Protein AF-A0AAD3CI43-F1 (afdb_monomer_lite)

Sequence (70 aa):
MLQTFLMSQPFASDIQMTAQMDSSITGNFEVTIVELNNKLIHSKRRGMGLMTDSSMNAIAVHIEDALEEL

Radius of gyration: 11.76 Å; chains: 1; bounding box: 26×26×26 Å

Foldseek 3Di:
DLLVVCCPDPCNVQKDKDWDDDVPDPIWMWIFGVVVVRHTQDTVVVVPDDDDPVNSVVSVVSVVVVVVVD

Secondary structure (DSSP, 8-state):
-HHHHHTTSGGGGGEEEEEEEETTEEEEEEEEETTTTTEEEEETTTT-----HHHHHHHHHHHHHHHHT-

Structure (mmCIF, N/CA/C/O backbone):
data_AF-A0AAD3CI43-F1
#
_entry.id   AF-A0AAD3CI43-F1
#
loop_
_atom_site.group_PDB
_atom_site.id
_atom_site.type_symbol
_atom_site.label_atom_id
_atom_site.label_alt_id
_atom_site.label_comp_id
_atom_site.label_asym_id
_atom_site.label_entity_id
_atom_site.label_seq_id
_atom_site.pdbx_PDB_ins_code
_atom_site.Cartn_x
_atom_site.Cartn_y
_atom_site.Cartn_z
_atom_site.occupancy
_atom_site.B_iso_or_equiv
_atom_site.auth_seq_id
_atom_site.auth_comp_id
_atom_site.auth_asym_id
_atom_site.auth_atom_id
_atom_site.pdbx_PDB_model_num
ATOM 1 N N . MET A 1 1 ? 14.454 0.570 -0.378 1.00 76.44 1 MET A N 1
ATOM 2 C CA . MET A 1 1 ? 13.431 -0.374 -0.893 1.00 76.44 1 MET A CA 1
ATOM 3 C C . MET A 1 1 ? 12.069 0.061 -0.365 1.00 76.44 1 MET A C 1
ATOM 5 O O . MET A 1 1 ? 12.038 0.529 0.767 1.00 76.44 1 MET A O 1
ATOM 9 N N . LEU A 1 2 ? 10.981 -0.090 -1.139 1.00 78.06 2 LEU A N 1
ATOM 10 C CA . LEU A 1 2 ? 9.622 0.356 -0.765 1.00 78.06 2 LEU A CA 1
ATOM 11 C C . LEU A 1 2 ? 9.221 -0.076 0.647 1.00 78.06 2 LEU A C 1
ATOM 13 O O . LEU A 1 2 ? 8.756 0.744 1.424 1.00 78.06 2 LEU A O 1
ATOM 17 N N . GLN A 1 3 ? 9.443 -1.348 0.983 1.00 81.75 3 GLN A N 1
ATOM 18 C CA . GLN A 1 3 ? 9.098 -1.880 2.298 1.00 81.75 3 GLN A CA 1
ATOM 19 C C . GLN A 1 3 ? 9.760 -1.079 3.421 1.00 81.75 3 GLN A C 1
ATOM 21 O O . GLN A 1 3 ? 9.087 -0.661 4.348 1.00 81.75 3 GLN A O 1
ATOM 26 N N . THR A 1 4 ? 11.062 -0.806 3.320 1.00 85.94 4 THR A N 1
ATOM 27 C CA . THR A 1 4 ? 11.786 -0.004 4.317 1.00 85.94 4 THR A CA 1
ATOM 28 C C . THR A 1 4 ? 11.217 1.408 4.438 1.00 85.94 4 THR A C 1
ATOM 30 O O . THR A 1 4 ? 11.142 1.929 5.541 1.00 85.94 4 THR A O 1
ATOM 33 N N . PHE A 1 5 ? 10.811 2.012 3.317 1.00 87.44 5 PHE A N 1
ATOM 34 C CA . PHE A 1 5 ? 10.216 3.347 3.297 1.00 87.44 5 PHE A CA 1
ATOM 35 C C . PHE A 1 5 ? 8.825 3.372 3.944 1.00 87.44 5 PHE A C 1
ATOM 37 O O . PHE A 1 5 ? 8.566 4.226 4.782 1.00 87.44 5 PHE A O 1
ATOM 44 N N . LEU A 1 6 ? 7.945 2.430 3.595 1.00 87.06 6 LEU A N 1
ATOM 45 C CA . LEU A 1 6 ? 6.595 2.358 4.162 1.00 87.06 6 LEU A CA 1
ATOM 46 C C . LEU A 1 6 ? 6.623 1.989 5.651 1.00 87.06 6 LEU A C 1
ATOM 48 O O . LEU A 1 6 ? 5.875 2.554 6.437 1.00 87.06 6 LEU A O 1
ATOM 52 N N . MET A 1 7 ? 7.537 1.102 6.056 1.00 89.44 7 MET A N 1
ATOM 53 C CA . MET A 1 7 ? 7.723 0.717 7.460 1.00 89.44 7 MET A CA 1
ATOM 54 C C . MET A 1 7 ? 8.367 1.822 8.315 1.00 89.44 7 MET A C 1
ATOM 56 O O . MET A 1 7 ? 8.430 1.677 9.532 1.00 89.44 7 MET A O 1
ATOM 60 N N . SER A 1 8 ? 8.866 2.908 7.709 1.00 91.50 8 SER A N 1
ATOM 61 C CA . SER A 1 8 ? 9.344 4.087 8.440 1.00 91.50 8 SER A CA 1
ATOM 62 C C . SER A 1 8 ? 8.290 5.189 8.580 1.00 91.50 8 SER A C 1
ATOM 64 O O . SER A 1 8 ? 8.603 6.228 9.157 1.00 91.50 8 SER A O 1
ATOM 66 N N . GLN A 1 9 ? 7.091 5.014 8.015 1.00 89.88 9 GLN A N 1
ATOM 67 C CA . GLN A 1 9 ? 6.015 6.005 8.100 1.00 89.88 9 GLN A CA 1
ATOM 68 C C . GLN A 1 9 ? 5.174 5.817 9.373 1.00 89.88 9 GLN A C 1
ATOM 70 O O . GLN A 1 9 ? 5.141 4.711 9.918 1.00 89.88 9 GLN A O 1
ATOM 75 N N . PRO A 1 10 ? 4.461 6.859 9.843 1.00 90.25 10 PRO A N 1
ATOM 76 C CA . PRO A 1 10 ? 3.605 6.763 11.029 1.00 90.25 10 PRO A CA 1
ATOM 77 C C . PRO A 1 10 ? 2.516 5.685 10.925 1.00 90.25 10 PRO A C 1
ATOM 79 O O . PRO A 1 10 ? 2.224 5.033 11.918 1.00 90.25 10 PRO A O 1
ATOM 82 N N . PHE A 1 11 ? 1.984 5.456 9.720 1.00 86.81 11 PHE A N 1
ATOM 83 C CA . PHE A 1 11 ? 0.933 4.471 9.424 1.00 86.81 11 PHE A CA 1
ATOM 84 C C . PHE A 1 11 ? 1.444 3.026 9.256 1.00 86.81 11 PHE A C 1
ATOM 86 O O . PHE A 1 11 ? 0.728 2.147 8.774 1.00 86.81 11 PHE A O 1
ATOM 93 N N . ALA A 1 12 ? 2.716 2.749 9.568 1.00 89.31 12 ALA A N 1
ATOM 94 C CA . ALA A 1 12 ? 3.331 1.448 9.296 1.00 89.31 12 ALA A CA 1
ATOM 95 C C . ALA A 1 12 ? 2.612 0.268 9.979 1.00 89.31 12 ALA A C 1
ATOM 97 O O . ALA A 1 12 ? 2.635 -0.840 9.443 1.00 89.31 12 ALA A O 1
ATOM 98 N N . SER A 1 13 ? 1.983 0.493 11.138 1.00 89.06 13 SER A N 1
ATOM 99 C CA . SER A 1 13 ? 1.188 -0.513 11.858 1.00 89.06 13 SER A CA 1
ATOM 100 C C . SER A 1 13 ? -0.117 -0.882 11.159 1.00 89.06 13 SER A C 1
ATOM 102 O O . SER A 1 13 ? -0.651 -1.962 11.408 1.00 89.06 13 SER A O 1
ATOM 104 N N . ASP A 1 14 ? -0.606 -0.014 10.277 1.00 88.31 14 ASP A N 1
ATOM 105 C CA . ASP A 1 14 ? -1.970 -0.076 9.746 1.00 88.31 14 ASP A CA 1
ATOM 106 C C . ASP A 1 14 ? -1.989 -0.709 8.353 1.00 88.31 14 ASP A C 1
ATOM 108 O O . ASP A 1 14 ? -3.045 -0.959 7.769 1.00 88.31 14 ASP A O 1
ATOM 112 N N . ILE A 1 15 ? -0.806 -1.016 7.819 1.00 87.75 15 ILE A N 1
ATOM 113 C CA . ILE A 1 15 ? -0.620 -1.617 6.507 1.00 87.75 15 ILE A CA 1
ATOM 114 C C . ILE A 1 15 ? 0.026 -2.992 6.594 1.00 87.75 15 ILE A C 1
ATOM 116 O O . ILE A 1 15 ? 0.857 -3.294 7.446 1.00 87.75 15 ILE A O 1
ATOM 120 N N . GLN A 1 16 ? -0.301 -3.822 5.614 1.00 87.62 16 GLN A N 1
ATOM 121 C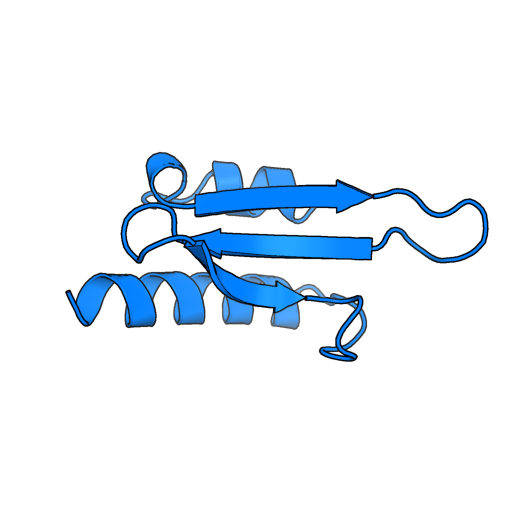 CA . GLN A 1 16 ? 0.365 -5.081 5.352 1.00 87.62 16 GLN A CA 1
ATOM 122 C C . GLN A 1 16 ? 0.938 -5.049 3.937 1.00 87.62 16 GLN A C 1
ATOM 124 O O . GLN A 1 16 ? 0.261 -4.686 2.975 1.00 87.62 16 GLN A O 1
ATOM 129 N N . MET A 1 17 ? 2.202 -5.448 3.805 1.00 84.44 17 MET A N 1
ATOM 130 C CA . MET A 1 17 ? 2.868 -5.580 2.514 1.00 84.44 17 MET A CA 1
ATOM 131 C C . MET A 1 17 ? 3.206 -7.046 2.253 1.00 84.44 17 MET A C 1
ATOM 133 O O . MET A 1 17 ? 3.913 -7.677 3.037 1.00 84.44 17 MET A O 1
ATOM 137 N N . THR A 1 18 ? 2.739 -7.574 1.124 1.00 82.19 18 THR A N 1
ATOM 138 C CA . THR A 1 18 ? 3.067 -8.927 0.665 1.00 82.19 18 THR A CA 1
ATOM 139 C C . THR A 1 18 ? 3.913 -8.824 -0.592 1.00 82.19 18 THR A C 1
ATOM 141 O O . THR A 1 18 ? 3.449 -8.319 -1.610 1.00 82.19 18 THR A O 1
ATOM 144 N N . ALA A 1 19 ? 5.157 -9.297 -0.538 1.00 73.44 19 ALA A N 1
ATOM 145 C CA . ALA A 1 19 ? 6.034 -9.383 -1.700 1.00 73.44 19 ALA A CA 1
ATOM 146 C C . ALA A 1 19 ? 6.223 -10.850 -2.100 1.00 73.44 19 ALA A C 1
ATOM 148 O O . ALA A 1 19 ? 6.620 -11.678 -1.283 1.00 73.44 19 ALA A O 1
ATOM 149 N N . GLN A 1 20 ? 5.962 -11.167 -3.366 1.00 67.12 20 GLN A N 1
ATOM 150 C CA . GLN A 1 20 ? 6.302 -12.445 -3.979 1.00 67.12 20 GLN A CA 1
ATOM 151 C C . GLN A 1 20 ? 7.395 -12.207 -5.020 1.00 67.12 20 GLN A C 1
ATOM 153 O O . GLN A 1 20 ? 7.183 -11.541 -6.037 1.00 67.12 20 GLN A O 1
ATOM 158 N N . MET A 1 21 ? 8.586 -12.747 -4.760 1.00 59.56 21 MET A N 1
ATOM 159 C CA . MET A 1 21 ? 9.619 -12.826 -5.788 1.00 59.56 21 MET A CA 1
ATOM 160 C C . MET A 1 21 ? 9.219 -13.901 -6.792 1.00 59.56 21 MET A C 1
ATOM 162 O O . MET A 1 21 ? 9.270 -15.086 -6.478 1.00 59.56 21 MET A O 1
ATOM 166 N N . ASP A 1 22 ? 8.844 -13.481 -7.996 1.00 59.00 22 ASP A N 1
ATOM 167 C CA . ASP A 1 22 ? 8.786 -14.377 -9.144 1.00 59.00 22 ASP A CA 1
ATOM 168 C C . ASP A 1 22 ? 10.164 -14.405 -9.808 1.00 59.00 22 ASP A C 1
ATOM 170 O O . ASP A 1 22 ? 10.794 -13.368 -10.011 1.00 59.00 22 ASP A O 1
ATOM 174 N N . SER A 1 23 ? 10.645 -15.596 -10.157 1.00 54.44 23 SER A N 1
ATOM 175 C CA . SER A 1 23 ? 12.011 -15.847 -10.642 1.00 54.44 23 SER A CA 1
ATOM 176 C C . SER A 1 23 ? 12.382 -15.157 -11.969 1.00 54.44 23 SER A C 1
ATOM 178 O O . SER A 1 23 ? 13.525 -15.257 -12.406 1.00 54.44 23 SER A O 1
ATOM 180 N N . SER A 1 24 ? 11.446 -14.467 -12.624 1.00 55.47 24 SER A N 1
ATOM 181 C CA . SER A 1 24 ? 11.602 -13.902 -13.974 1.00 55.47 24 SER A CA 1
ATOM 182 C C . SER A 1 24 ? 11.259 -12.412 -14.099 1.00 55.47 24 SER A C 1
ATOM 184 O O . SER A 1 24 ? 11.607 -11.795 -15.104 1.00 55.47 24 SER A O 1
ATOM 186 N N . ILE A 1 25 ? 10.605 -11.806 -13.104 1.00 54.31 25 ILE A N 1
ATOM 187 C CA . ILE A 1 25 ? 10.169 -10.405 -13.132 1.00 54.31 25 ILE A CA 1
ATOM 188 C C . ILE A 1 25 ? 10.526 -9.786 -11.785 1.00 54.31 25 ILE A C 1
ATOM 190 O O . ILE A 1 25 ? 10.296 -10.393 -10.744 1.00 54.31 25 ILE A O 1
ATOM 194 N N . THR A 1 26 ? 11.089 -8.571 -11.809 1.00 58.12 26 THR A N 1
ATOM 195 C CA . THR A 1 26 ? 11.270 -7.721 -10.617 1.00 58.12 26 THR A CA 1
ATOM 196 C C . THR A 1 26 ? 10.052 -7.894 -9.697 1.00 58.12 26 THR A C 1
ATOM 198 O O . THR A 1 26 ? 8.945 -7.603 -10.132 1.00 58.12 26 THR A O 1
ATOM 201 N N . GLY A 1 27 ? 10.223 -8.453 -8.496 1.00 64.62 27 GLY A N 1
ATOM 202 C CA . GLY A 1 27 ? 9.147 -9.109 -7.731 1.00 64.62 27 GLY A CA 1
ATOM 203 C C . GLY A 1 27 ? 7.784 -8.400 -7.701 1.00 64.62 27 GLY A C 1
ATOM 204 O O . GLY A 1 27 ? 7.692 -7.167 -7.711 1.00 64.62 27 GLY A O 1
ATOM 205 N N . ASN A 1 28 ? 6.718 -9.199 -7.658 1.00 73.31 28 ASN A N 1
ATOM 206 C CA . ASN A 1 28 ? 5.362 -8.721 -7.42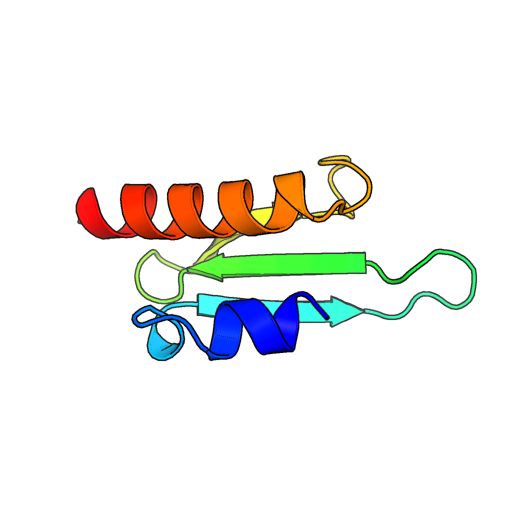8 1.00 73.31 28 ASN A CA 1
ATOM 207 C C . ASN A 1 28 ? 5.231 -8.280 -5.968 1.00 73.31 28 ASN A C 1
ATOM 209 O O . ASN A 1 28 ? 5.742 -8.942 -5.066 1.00 73.31 28 ASN A O 1
ATOM 213 N N . PHE A 1 29 ? 4.536 -7.175 -5.720 1.00 76.50 29 PHE A N 1
ATOM 214 C CA . PHE A 1 29 ? 4.177 -6.780 -4.364 1.00 76.50 29 PHE A CA 1
ATOM 215 C C . PHE A 1 29 ? 2.767 -6.200 -4.325 1.00 76.50 29 PHE A C 1
ATOM 217 O O . PHE A 1 29 ? 2.278 -5.647 -5.318 1.00 76.50 29 PHE A O 1
ATOM 224 N N . GLU A 1 30 ? 2.148 -6.341 -3.161 1.00 82.19 30 GLU A N 1
ATOM 225 C CA . GLU A 1 30 ? 0.832 -5.822 -2.824 1.00 82.19 30 GLU A CA 1
ATOM 226 C C . GLU A 1 30 ? 0.904 -5.096 -1.483 1.00 82.19 30 GLU A C 1
ATOM 228 O O . GLU A 1 30 ? 1.585 -5.554 -0.563 1.00 82.19 30 GLU A O 1
ATOM 233 N N . VAL A 1 31 ? 0.222 -3.955 -1.396 1.00 81.62 31 VAL A N 1
ATOM 234 C CA . VAL A 1 31 ? 0.084 -3.150 -0.178 1.00 81.62 31 VAL A CA 1
ATOM 235 C C . VAL A 1 31 ? -1.400 -3.021 0.136 1.00 81.62 31 VAL A C 1
ATOM 237 O O . VAL A 1 31 ? -2.177 -2.561 -0.708 1.00 81.62 31 VAL A O 1
ATOM 240 N N . THR A 1 32 ? -1.787 -3.435 1.336 1.00 84.38 32 THR A N 1
ATOM 241 C CA . THR A 1 32 ? -3.166 -3.429 1.836 1.00 84.38 32 THR A CA 1
ATOM 242 C C . THR A 1 32 ? -3.245 -2.707 3.177 1.00 84.38 32 THR A C 1
ATOM 244 O O . THR A 1 32 ? -2.290 -2.767 3.944 1.00 84.38 32 THR A O 1
ATOM 247 N N . ILE A 1 33 ? -4.379 -2.078 3.492 1.00 80.81 33 ILE A N 1
ATOM 248 C CA . ILE A 1 33 ? -4.644 -1.488 4.816 1.00 80.81 33 ILE A CA 1
ATOM 249 C C . ILE A 1 33 ? -5.417 -2.494 5.670 1.00 80.81 33 ILE A C 1
ATOM 251 O O . ILE A 1 33 ? -6.495 -2.943 5.275 1.00 80.81 33 ILE A O 1
ATOM 255 N N . VAL A 1 34 ? -4.867 -2.845 6.831 1.00 79.50 34 VAL A N 1
ATOM 256 C CA . VAL A 1 34 ? -5.411 -3.850 7.755 1.00 79.50 34 VAL A CA 1
ATOM 257 C C . VAL A 1 34 ? -6.722 -3.363 8.370 1.00 79.50 34 VAL A C 1
ATOM 259 O O . VAL A 1 34 ? -7.711 -4.096 8.356 1.00 79.50 34 VAL A O 1
ATOM 262 N N . GLU A 1 35 ? -6.760 -2.109 8.828 1.00 74.62 35 GLU A N 1
ATOM 263 C CA . GLU A 1 35 ? -7.940 -1.504 9.469 1.00 74.62 35 GLU A CA 1
ATOM 264 C C . GLU A 1 35 ? -9.144 -1.374 8.521 1.00 74.62 35 GLU A C 1
ATOM 266 O O . GLU A 1 35 ? -10.295 -1.381 8.952 1.00 74.62 35 GLU A O 1
ATOM 271 N N . LEU A 1 36 ? -8.895 -1.372 7.208 1.00 75.56 36 LEU A N 1
ATOM 272 C CA . LEU A 1 36 ? -9.907 -1.281 6.155 1.00 75.56 36 LEU A CA 1
ATOM 273 C C . LEU A 1 36 ? -10.222 -2.643 5.526 1.00 75.56 36 LEU A C 1
ATOM 275 O O . LEU A 1 36 ? -10.379 -2.746 4.309 1.00 75.56 36 LEU A O 1
ATOM 279 N N . ASN A 1 37 ? -10.291 -3.707 6.330 1.00 81.81 37 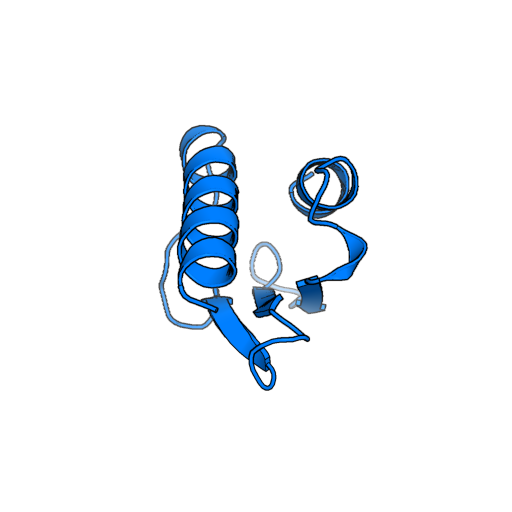ASN A N 1
ATOM 280 C CA . ASN A 1 37 ? -10.614 -5.060 5.859 1.00 81.81 37 ASN A CA 1
ATOM 281 C C . ASN A 1 37 ? -9.720 -5.507 4.677 1.00 81.81 37 ASN A C 1
ATOM 283 O O . ASN A 1 37 ? -10.200 -6.037 3.672 1.00 81.81 37 ASN A O 1
ATOM 287 N N . ASN A 1 38 ? -8.412 -5.247 4.780 1.00 79.62 38 ASN A N 1
ATOM 288 C CA . ASN A 1 38 ? -7.418 -5.498 3.730 1.00 79.62 38 ASN A CA 1
ATOM 289 C C . ASN A 1 38 ? -7.693 -4.756 2.407 1.00 79.62 38 ASN A C 1
ATOM 291 O O . ASN A 1 38 ? -7.451 -5.301 1.324 1.00 79.62 38 ASN A O 1
ATOM 295 N N . LYS A 1 39 ? -8.169 -3.501 2.469 1.00 81.81 39 LYS A N 1
ATOM 296 C CA . LYS A 1 39 ? -8.335 -2.626 1.292 1.00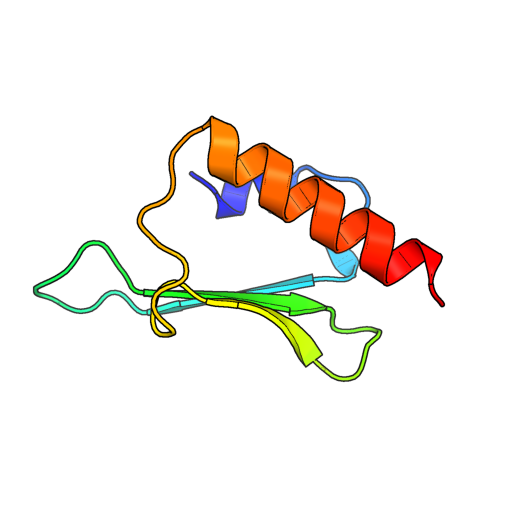 81.81 39 LYS A CA 1
ATOM 297 C C . LYS A 1 39 ? -7.019 -2.555 0.521 1.00 81.81 39 LYS A C 1
ATOM 299 O O . LYS A 1 39 ? -6.001 -2.115 1.052 1.00 81.81 39 LYS A O 1
ATOM 304 N N . LEU A 1 40 ? -7.041 -3.004 -0.733 1.00 80.31 40 LEU A N 1
ATOM 305 C CA . LEU A 1 40 ? -5.878 -2.991 -1.615 1.00 80.31 40 LEU A CA 1
ATOM 306 C C . LEU A 1 40 ? -5.590 -1.565 -2.089 1.00 80.31 40 LEU A C 1
ATOM 308 O O . LEU A 1 40 ? -6.409 -0.980 -2.794 1.00 80.31 40 LEU A O 1
ATOM 312 N N . ILE A 1 41 ? -4.407 -1.051 -1.755 1.00 82.12 41 ILE A N 1
ATOM 313 C CA . ILE A 1 41 ? -3.956 0.291 -2.149 1.00 82.12 41 ILE A CA 1
ATOM 314 C C . ILE A 1 41 ? -3.050 0.240 -3.372 1.00 82.12 41 ILE A C 1
ATOM 316 O O . ILE A 1 41 ? -3.155 1.077 -4.269 1.00 82.12 41 ILE A O 1
ATOM 320 N N . HIS A 1 42 ? -2.174 -0.762 -3.444 1.00 81.88 42 HIS A N 1
ATOM 321 C CA . HIS A 1 42 ? -1.286 -0.919 -4.587 1.00 81.88 42 HIS A CA 1
ATOM 322 C C . HIS A 1 42 ? -1.018 -2.389 -4.900 1.00 81.88 42 HIS A C 1
ATOM 324 O O . HIS A 1 42 ? -0.767 -3.183 -3.998 1.00 81.88 42 HIS A O 1
ATOM 330 N N . SER A 1 43 ? -1.024 -2.750 -6.186 1.00 77.12 43 SER A N 1
ATOM 331 C CA . SER A 1 43 ? -0.584 -4.066 -6.659 1.00 77.12 43 SER A CA 1
ATOM 332 C C . SER A 1 43 ? 0.142 -3.940 -7.989 1.00 77.12 43 SER A C 1
ATOM 334 O O . SER A 1 43 ? -0.450 -3.606 -9.022 1.00 77.12 43 SER A O 1
ATOM 336 N N . LYS A 1 44 ? 1.426 -4.302 -7.983 1.00 72.62 44 LYS A N 1
ATOM 337 C CA . LYS A 1 44 ? 2.207 -4.411 -9.218 1.00 72.62 44 LYS A CA 1
ATOM 338 C C . LYS A 1 44 ? 1.627 -5.477 -10.150 1.00 72.62 44 LYS A C 1
ATOM 340 O O . LYS A 1 44 ? 1.578 -5.286 -11.363 1.00 72.62 44 LYS A O 1
ATOM 345 N N . ARG A 1 45 ? 1.118 -6.570 -9.571 1.00 71.19 45 ARG A N 1
ATOM 346 C CA . ARG A 1 45 ? 0.507 -7.688 -10.301 1.00 71.19 45 ARG A CA 1
ATOM 347 C C . ARG A 1 45 ? -0.742 -7.261 -11.076 1.00 71.19 45 ARG A C 1
ATOM 349 O O . ARG A 1 45 ? -0.995 -7.793 -12.152 1.00 71.19 45 ARG A O 1
ATOM 356 N N . ARG A 1 46 ? -1.508 -6.292 -10.565 1.00 71.75 46 ARG A N 1
ATOM 357 C CA . ARG A 1 46 ? -2.704 -5.753 -11.243 1.00 71.75 46 ARG A CA 1
ATOM 358 C C . ARG A 1 46 ? -2.389 -4.682 -12.295 1.00 71.75 46 ARG A C 1
ATOM 360 O O . ARG A 1 46 ? -3.311 -4.059 -12.806 1.00 71.75 46 ARG A O 1
ATOM 367 N N . GLY A 1 47 ? -1.116 -4.481 -12.641 1.00 65.44 47 GLY A N 1
ATOM 368 C CA . GLY A 1 47 ? -0.715 -3.553 -13.698 1.00 65.44 47 GLY A CA 1
ATOM 369 C C . GLY A 1 47 ? -0.588 -2.098 -13.247 1.00 65.44 47 GLY A C 1
ATOM 370 O O . GLY A 1 47 ? -0.523 -1.220 -14.100 1.00 65.44 47 GLY A O 1
ATOM 371 N N . MET A 1 48 ? -0.488 -1.824 -11.937 1.00 71.25 48 MET A N 1
ATOM 372 C CA . MET A 1 48 ? -0.272 -0.460 -11.417 1.00 71.25 48 MET A CA 1
ATOM 373 C C . MET A 1 48 ? 1.141 0.102 -11.684 1.00 71.25 48 MET A C 1
ATOM 375 O O . MET A 1 48 ? 1.463 1.201 -11.240 1.00 71.25 48 MET A O 1
ATOM 379 N N . GLY A 1 49 ? 1.965 -0.616 -12.456 1.00 65.19 49 GLY A N 1
ATOM 380 C CA . GLY A 1 49 ? 3.238 -0.134 -12.992 1.00 65.19 49 GLY A CA 1
ATOM 381 C C . GLY A 1 49 ? 4.480 -0.540 -12.194 1.00 65.19 49 GLY A C 1
ATOM 382 O O . GLY A 1 49 ? 4.417 -1.180 -11.145 1.00 65.19 49 G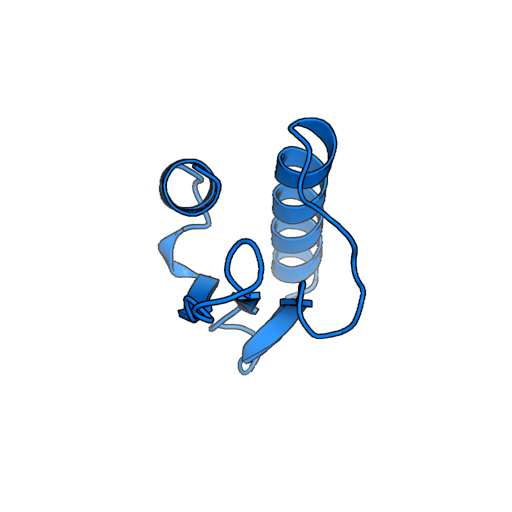LY A O 1
ATOM 383 N N . LEU A 1 50 ? 5.646 -0.197 -12.748 1.00 65.00 50 LEU A N 1
ATOM 384 C CA . LEU A 1 50 ? 6.941 -0.296 -12.072 1.00 65.00 50 LEU A CA 1
ATOM 385 C C . LEU A 1 50 ? 7.090 0.858 -11.076 1.00 65.00 50 LEU A C 1
ATOM 387 O O . LEU A 1 50 ? 6.789 2.001 -11.405 1.00 65.00 50 LEU A O 1
ATOM 391 N N . MET A 1 51 ? 7.599 0.560 -9.882 1.00 68.75 51 MET A N 1
ATOM 392 C CA . MET A 1 51 ? 7.880 1.582 -8.878 1.00 68.75 51 MET A CA 1
ATOM 393 C C . MET A 1 51 ? 9.055 2.466 -9.281 1.00 68.75 51 MET A C 1
ATOM 395 O O . MET A 1 51 ? 10.167 1.968 -9.454 1.00 68.75 51 MET A O 1
ATOM 399 N N . THR A 1 52 ? 8.816 3.772 -9.338 1.00 68.25 52 THR A N 1
ATOM 400 C CA . THR A 1 52 ? 9.854 4.808 -9.280 1.00 68.25 52 THR A CA 1
ATOM 401 C C . THR A 1 52 ? 9.818 5.498 -7.912 1.00 68.25 52 THR A C 1
ATOM 403 O O . THR A 1 52 ? 8.888 5.283 -7.130 1.00 68.25 52 THR A O 1
ATOM 406 N N . ASP A 1 53 ? 10.799 6.352 -7.609 1.00 68.75 53 ASP A N 1
ATOM 407 C CA . ASP A 1 53 ? 10.799 7.137 -6.363 1.00 68.75 53 ASP A CA 1
ATOM 408 C C . ASP A 1 53 ? 9.537 8.005 -6.229 1.00 68.75 53 ASP A C 1
ATOM 410 O O . ASP A 1 53 ? 8.948 8.098 -5.154 1.00 68.75 53 ASP A O 1
ATOM 414 N N . SER A 1 54 ? 9.043 8.552 -7.344 1.00 70.06 54 SER A N 1
ATOM 415 C CA . SER A 1 54 ? 7.775 9.288 -7.396 1.00 70.06 54 SER A CA 1
ATOM 416 C C . SER A 1 54 ? 6.566 8.405 -7.058 1.00 70.06 54 SER A C 1
ATOM 418 O O . SER A 1 54 ? 5.615 8.874 -6.438 1.00 70.06 54 SER A O 1
ATOM 420 N N . SER A 1 55 ? 6.604 7.118 -7.418 1.00 74.81 55 SER A N 1
ATOM 421 C CA . SER A 1 55 ? 5.547 6.158 -7.083 1.00 74.81 55 SER A CA 1
ATOM 422 C C . SER A 1 55 ? 5.513 5.811 -5.592 1.00 74.81 55 SER A C 1
ATOM 424 O O . SER A 1 55 ? 4.447 5.481 -5.086 1.00 74.81 55 SER A O 1
ATOM 426 N N . MET A 1 56 ? 6.646 5.871 -4.876 1.00 81.69 56 MET A N 1
ATOM 427 C CA . MET A 1 56 ? 6.693 5.563 -3.435 1.00 81.69 56 MET A CA 1
ATOM 428 C C . MET A 1 56 ? 5.923 6.589 -2.611 1.00 81.69 56 MET A C 1
ATOM 430 O O . MET A 1 56 ? 5.088 6.204 -1.795 1.00 81.69 56 MET A O 1
ATOM 434 N N . ASN A 1 57 ? 6.138 7.875 -2.885 1.00 83.12 57 ASN A N 1
ATOM 435 C CA . ASN A 1 57 ? 5.394 8.939 -2.215 1.00 83.12 57 ASN A CA 1
ATOM 436 C C . ASN A 1 57 ? 3.900 8.886 -2.560 1.00 83.12 57 ASN A C 1
ATOM 438 O O . ASN A 1 57 ? 3.073 9.052 -1.675 1.00 83.12 57 ASN A O 1
ATOM 442 N N . ALA A 1 58 ? 3.543 8.582 -3.813 1.00 83.25 58 ALA A N 1
ATOM 443 C CA . ALA A 1 58 ? 2.139 8.440 -4.204 1.00 83.25 58 ALA A CA 1
ATOM 444 C C . ALA A 1 58 ? 1.423 7.303 -3.450 1.00 83.25 58 ALA A C 1
ATOM 446 O O . ALA A 1 58 ? 0.273 7.459 -3.058 1.00 83.25 58 ALA A O 1
ATOM 447 N N . ILE A 1 59 ? 2.101 6.171 -3.210 1.00 83.62 59 ILE A N 1
ATOM 448 C CA . ILE A 1 59 ? 1.535 5.080 -2.403 1.00 83.62 59 ILE A CA 1
ATOM 449 C C . ILE A 1 59 ? 1.330 5.525 -0.953 1.00 83.62 59 ILE A C 1
ATOM 451 O O . ILE A 1 59 ? 0.287 5.213 -0.393 1.00 83.62 59 ILE A O 1
ATOM 455 N N . ALA A 1 60 ? 2.287 6.244 -0.358 1.00 86.12 60 ALA A N 1
ATOM 456 C CA . ALA A 1 60 ? 2.144 6.755 1.005 1.00 86.12 60 ALA A CA 1
ATOM 457 C C . ALA A 1 60 ? 0.946 7.706 1.138 1.00 86.12 60 ALA A C 1
ATOM 459 O O . ALA A 1 60 ? 0.105 7.482 1.999 1.00 86.12 60 ALA A O 1
ATOM 460 N N . VAL A 1 61 ? 0.809 8.671 0.222 1.00 86.06 61 VAL A N 1
ATOM 461 C CA . VAL A 1 61 ? -0.330 9.605 0.210 1.00 86.06 61 VAL A CA 1
ATOM 462 C C . VAL A 1 61 ? -1.659 8.858 0.074 1.00 86.06 61 VAL A C 1
ATOM 464 O O . VAL A 1 61 ? -2.576 9.099 0.841 1.00 86.06 61 VAL A O 1
ATOM 467 N N . HIS A 1 62 ? -1.761 7.875 -0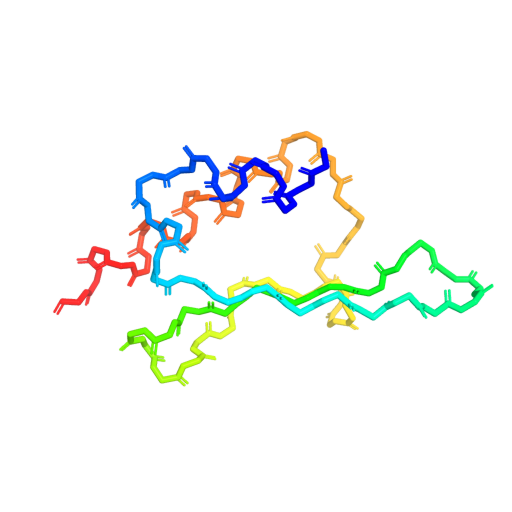.828 1.00 85.00 62 HIS A N 1
ATOM 468 C CA . HIS A 1 62 ? -2.993 7.085 -0.956 1.00 85.00 62 HIS A CA 1
ATOM 469 C C . HIS A 1 62 ? -3.325 6.249 0.290 1.00 85.00 62 HIS A C 1
ATOM 471 O O . HIS A 1 62 ? -4.488 5.905 0.493 1.00 85.00 62 HIS A O 1
ATOM 477 N N . ILE A 1 63 ? -2.318 5.851 1.075 1.00 85.88 63 ILE A N 1
ATOM 478 C CA . ILE A 1 63 ? -2.538 5.162 2.351 1.00 85.88 63 ILE A CA 1
ATOM 479 C C . ILE A 1 63 ? -3.094 6.152 3.372 1.00 85.88 63 ILE A C 1
ATOM 481 O O . ILE A 1 63 ? -4.094 5.839 4.007 1.00 85.88 63 ILE A O 1
ATOM 485 N N . GLU A 1 64 ? -2.477 7.327 3.494 1.00 87.00 64 GLU A N 1
ATOM 486 C CA . GLU A 1 64 ? -2.916 8.393 4.402 1.00 87.00 64 GLU A CA 1
ATOM 487 C C . GLU A 1 64 ? -4.344 8.842 4.079 1.00 87.00 64 GLU A C 1
ATOM 489 O O . GLU A 1 64 ? -5.202 8.758 4.951 1.00 87.00 64 GLU A O 1
ATOM 494 N N . ASP A 1 65 ? -4.636 9.172 2.817 1.00 85.75 65 ASP A N 1
ATOM 495 C CA . ASP A 1 65 ? -5.982 9.550 2.370 1.00 85.75 65 ASP A CA 1
ATOM 496 C C . ASP A 1 65 ? -7.014 8.461 2.714 1.00 85.75 65 ASP A C 1
ATOM 498 O O . ASP A 1 65 ? -8.112 8.742 3.187 1.00 85.75 65 ASP A O 1
ATOM 502 N N . ALA A 1 66 ? -6.666 7.186 2.507 1.00 82.69 66 ALA A N 1
ATOM 503 C CA . ALA A 1 66 ? -7.569 6.080 2.808 1.00 82.69 66 ALA A CA 1
ATOM 504 C C . ALA A 1 66 ? -7.791 5.873 4.315 1.00 82.69 66 ALA A C 1
ATOM 506 O O . ALA A 1 66 ? -8.858 5.385 4.683 1.00 82.69 66 ALA A O 1
ATOM 507 N N . LEU A 1 67 ? -6.804 6.195 5.156 1.00 82.56 67 LEU A N 1
ATOM 508 C CA . LEU A 1 67 ? -6.912 6.143 6.616 1.00 82.56 67 LEU A CA 1
ATOM 509 C C . LEU A 1 67 ? -7.662 7.356 7.184 1.00 82.56 67 LEU A C 1
ATOM 511 O O . LEU A 1 67 ? -8.342 7.210 8.190 1.00 82.56 67 LEU A O 1
ATOM 515 N N . GLU A 1 68 ? -7.584 8.528 6.549 1.00 84.94 68 GLU A N 1
ATOM 516 C CA . GLU A 1 68 ? -8.356 9.718 6.946 1.00 84.94 68 GLU A CA 1
ATOM 517 C C . GLU A 1 68 ? -9.855 9.610 6.609 1.00 84.94 68 GLU A C 1
ATOM 519 O O . GLU A 1 68 ? -10.675 10.291 7.221 1.00 84.94 68 GLU A O 1
ATOM 524 N N . GLU A 1 69 ? -10.235 8.749 5.658 1.00 76.62 69 GLU A N 1
ATOM 525 C CA . GLU A 1 69 ? -11.637 8.448 5.314 1.00 76.62 69 GLU A CA 1
ATOM 526 C C . GLU A 1 69 ? -12.362 7.528 6.332 1.00 76.62 69 GLU A C 1
ATOM 528 O O . GLU A 1 69 ? -13.532 7.193 6.109 1.00 76.62 69 GLU A O 1
ATOM 533 N N . LEU A 1 70 ? -11.693 7.098 7.413 1.00 64.19 70 LEU A N 1
ATOM 534 C CA . LEU A 1 70 ? -12.252 6.291 8.517 1.00 64.19 70 LEU A CA 1
ATOM 535 C C . LEU A 1 70 ? -13.033 7.131 9.541 1.00 64.19 70 LEU A C 1
ATOM 537 O O . LEU A 1 70 ? -14.109 6.647 9.970 1.00 64.19 70 LEU A O 1
#

pLDDT: mean 77.77, std 9.65, range [54.31, 91.5]

Organism: NCBI:txid426638